Protein AF-A0A6M1ZJP7-F1 (afdb_monomer)

Structure (mmCIF, N/CA/C/O backbone):
data_AF-A0A6M1ZJP7-F1
#
_entry.id   AF-A0A6M1ZJP7-F1
#
loop_
_atom_site.group_PDB
_atom_site.id
_atom_site.type_symbol
_atom_site.label_atom_id
_atom_site.label_alt_id
_atom_site.label_comp_id
_atom_site.label_asym_id
_atom_site.label_entity_id
_atom_site.label_seq_id
_atom_site.pdbx_PDB_ins_code
_atom_site.Cartn_x
_atom_site.Cartn_y
_atom_site.Cartn_z
_atom_site.occupancy
_atom_site.B_iso_or_equiv
_atom_site.auth_seq_id
_atom_site.auth_comp_id
_atom_site.auth_asym_id
_atom_site.auth_atom_id
_atom_site.pdbx_PDB_model_num
ATOM 1 N N . ILE A 1 1 ? -13.340 -0.335 17.427 1.00 97.00 1 ILE A N 1
ATOM 2 C CA . ILE A 1 1 ? -14.569 0.468 17.614 1.00 97.00 1 ILE A CA 1
ATOM 3 C C . ILE A 1 1 ? -14.260 1.562 18.615 1.00 97.00 1 ILE A C 1
ATOM 5 O O . ILE A 1 1 ? -13.724 1.249 19.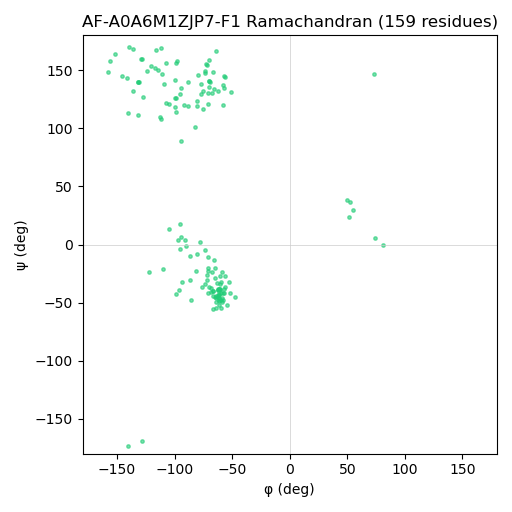675 1.00 97.00 1 ILE A O 1
ATOM 9 N N . ILE A 1 2 ? -14.544 2.812 18.262 1.00 97.00 2 ILE A N 1
ATOM 10 C CA . ILE A 1 2 ? -14.280 3.981 19.107 1.00 97.00 2 ILE A CA 1
ATOM 11 C C . ILE A 1 2 ? -15.593 4.669 19.467 1.00 97.00 2 ILE A C 1
ATOM 13 O O . ILE A 1 2 ? -16.559 4.602 18.704 1.00 97.00 2 ILE A O 1
ATOM 17 N N . LEU A 1 3 ? -15.616 5.328 20.618 1.00 96.31 3 LEU A N 1
ATOM 18 C CA . LEU A 1 3 ? -16.642 6.304 20.949 1.00 96.31 3 LEU A CA 1
ATOM 19 C C . LEU A 1 3 ? -16.272 7.620 20.265 1.00 96.31 3 LEU A C 1
ATOM 21 O O . LEU A 1 3 ? -15.169 8.116 20.459 1.00 96.31 3 LEU A O 1
ATOM 25 N N . ILE A 1 4 ? -17.170 8.159 19.445 1.00 95.19 4 ILE A N 1
ATOM 26 C CA . ILE A 1 4 ? -16.910 9.394 18.697 1.00 95.19 4 ILE A CA 1
ATOM 27 C C . ILE A 1 4 ? -16.870 10.586 19.659 1.00 95.19 4 ILE A C 1
ATOM 29 O O . ILE A 1 4 ? -17.698 10.683 20.566 1.00 95.19 4 ILE A O 1
ATOM 33 N N . ASP A 1 5 ? -15.941 11.507 19.417 1.00 95.12 5 ASP A N 1
ATOM 34 C CA . ASP A 1 5 ? -15.893 12.823 20.046 1.00 95.12 5 ASP A CA 1
ATOM 35 C C . ASP A 1 5 ? -15.761 13.935 18.986 1.00 95.12 5 ASP A C 1
ATOM 37 O O . ASP A 1 5 ? -15.972 13.718 17.793 1.00 95.12 5 ASP A O 1
ATOM 41 N N . GLU A 1 6 ? -15.474 15.158 19.427 1.00 95.75 6 GLU A N 1
ATOM 42 C CA . GLU A 1 6 ? -15.350 16.339 18.565 1.00 95.75 6 GLU A CA 1
ATOM 43 C C . GLU A 1 6 ? -14.094 16.348 17.674 1.00 95.75 6 GLU A C 1
ATOM 45 O O . GLU A 1 6 ? -13.981 17.188 16.777 1.00 95.75 6 GLU A O 1
ATOM 50 N N . LYS A 1 7 ? -13.141 15.438 17.904 1.00 92.88 7 LYS A N 1
ATOM 51 C CA . LYS A 1 7 ? -11.869 15.356 17.183 1.00 92.88 7 LYS A CA 1
ATOM 52 C C . LYS A 1 7 ? -11.860 14.149 16.237 1.00 92.88 7 LYS A C 1
ATOM 54 O O . LYS A 1 7 ? -12.563 13.160 16.410 1.00 92.88 7 LYS A O 1
ATOM 59 N N . MET A 1 8 ? -11.027 14.226 15.202 1.00 91.06 8 MET A N 1
ATOM 60 C CA . MET A 1 8 ? -10.913 13.165 14.196 1.00 91.06 8 MET A CA 1
ATOM 61 C C . MET A 1 8 ? -10.224 11.926 14.784 1.00 91.06 8 MET A C 1
ATOM 63 O O . MET A 1 8 ? -9.086 12.027 15.234 1.00 91.06 8 MET A O 1
ATOM 67 N N . ASP A 1 9 ? -10.915 10.781 14.764 1.00 92.25 9 ASP A N 1
ATOM 68 C CA . ASP A 1 9 ? -10.427 9.459 15.198 1.00 92.25 9 ASP A CA 1
ATOM 69 C C . ASP A 1 9 ? -9.796 9.413 16.611 1.00 92.25 9 ASP A C 1
ATOM 71 O O . ASP A 1 9 ? -9.002 8.527 16.922 1.00 92.25 9 ASP A O 1
ATOM 75 N N . HIS A 1 10 ? -10.151 10.355 17.490 1.00 94.25 10 HIS A N 1
ATOM 76 C CA . HIS A 1 10 ? -9.482 10.582 18.780 1.00 94.25 10 HIS A CA 1
ATOM 77 C C . HIS A 1 10 ? -10.124 9.838 19.956 1.00 94.25 10 HIS A C 1
ATOM 79 O O . HIS A 1 10 ? -9.432 9.467 20.907 1.00 94.25 10 HIS A O 1
ATOM 85 N N . GLY A 1 11 ? -11.443 9.650 19.918 1.00 95.50 11 GLY A N 1
ATOM 86 C CA . GLY A 1 11 ? -12.193 9.249 21.101 1.00 95.50 11 GLY A CA 1
ATOM 87 C C . GLY A 1 11 ? -11.839 7.859 21.657 1.00 95.50 11 GLY A C 1
ATOM 88 O O . GLY A 1 11 ? -11.145 7.068 21.006 1.00 95.50 11 GLY A O 1
ATOM 89 N N . PRO A 1 12 ? -12.291 7.547 22.888 1.00 96.88 12 PRO A N 1
ATOM 90 C CA . PRO A 1 12 ? -11.921 6.323 23.594 1.00 96.88 12 PRO A CA 1
ATOM 91 C C . PRO A 1 12 ? -12.231 5.039 22.813 1.00 96.88 12 PRO A C 1
ATOM 93 O O . PRO A 1 12 ? -13.264 4.920 22.151 1.00 96.88 12 PRO A O 1
ATOM 96 N N . ILE A 1 13 ? -11.372 4.033 22.948 1.00 97.12 13 ILE A N 1
ATOM 97 C CA . ILE A 1 13 ? -11.564 2.702 22.372 1.00 97.12 13 ILE A CA 1
ATOM 98 C C . ILE A 1 13 ? -12.586 1.933 23.215 1.00 97.12 13 ILE A C 1
ATOM 100 O O . ILE A 1 13 ? -12.457 1.829 24.434 1.00 97.12 13 ILE A O 1
ATOM 104 N N . LEU A 1 14 ? -13.592 1.368 22.547 1.00 97.81 14 LEU A N 1
ATOM 105 C CA . LEU A 1 14 ? -14.600 0.491 23.154 1.00 97.81 14 LEU A CA 1
ATOM 106 C C . LEU A 1 14 ? -14.245 -0.988 22.984 1.00 97.81 14 LEU A C 1
ATOM 108 O O . LEU A 1 14 ? -14.459 -1.791 23.884 1.00 97.81 14 LEU A O 1
ATOM 112 N N . ALA A 1 15 ? -13.711 -1.347 21.816 1.00 97.19 15 ALA A N 1
ATOM 113 C CA . ALA A 1 15 ? -13.297 -2.707 21.497 1.00 97.19 15 ALA A CA 1
ATOM 114 C C . ALA A 1 15 ? -12.266 -2.708 20.363 1.00 97.19 15 ALA A C 1
ATOM 116 O O . ALA A 1 15 ? -12.336 -1.879 19.447 1.00 97.19 15 ALA A O 1
ATOM 117 N N . GLN A 1 16 ? -11.351 -3.672 20.383 1.00 95.94 16 GLN A N 1
ATOM 118 C CA . GLN A 1 16 ? -10.314 -3.853 19.371 1.00 95.94 16 GLN A CA 1
ATOM 119 C C . GLN A 1 16 ? -10.112 -5.346 19.099 1.00 95.94 16 GLN A C 1
ATOM 121 O O . GLN A 1 16 ? -10.199 -6.166 20.010 1.00 95.94 16 GLN A O 1
ATOM 126 N N . LYS A 1 17 ? -9.847 -5.691 17.839 1.00 95.00 17 LYS A N 1
ATOM 127 C CA . LYS A 1 17 ? -9.373 -7.013 17.424 1.00 95.00 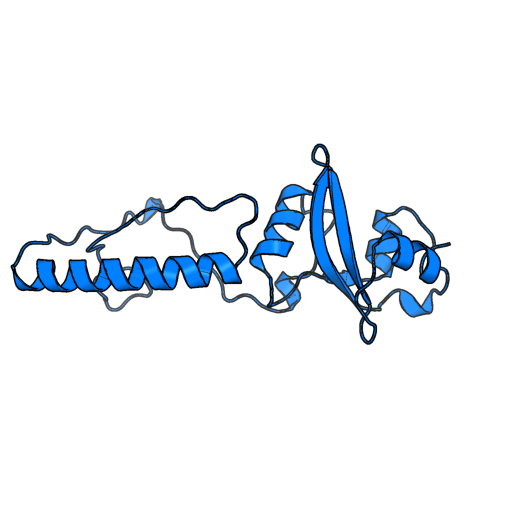17 LYS A CA 1
ATOM 128 C C . LYS A 1 17 ? -8.186 -6.812 16.491 1.00 95.00 17 LYS A C 1
ATOM 130 O O . LYS A 1 17 ? -8.202 -5.904 15.660 1.00 95.00 17 LYS A O 1
ATOM 135 N N . GLU A 1 18 ? -7.181 -7.659 16.639 1.00 95.50 18 GLU A N 1
ATOM 136 C CA . GLU A 1 18 ? -6.013 -7.685 15.766 1.00 95.50 18 GLU A CA 1
ATOM 137 C C . GLU A 1 18 ? -6.167 -8.797 14.737 1.00 95.50 18 GLU A C 1
ATOM 139 O O . GLU A 1 18 ? -6.663 -9.883 15.045 1.00 95.50 18 GLU A O 1
ATOM 144 N N . ILE A 1 19 ? -5.733 -8.525 13.508 1.00 93.81 19 ILE A N 1
ATOM 145 C CA . ILE A 1 19 ? -5.665 -9.532 12.455 1.00 93.81 19 ILE A CA 1
ATOM 146 C C . ILE A 1 19 ? -4.285 -9.490 11.795 1.00 93.81 19 ILE A C 1
ATOM 148 O O . ILE A 1 19 ? -3.762 -8.402 11.544 1.00 93.81 19 ILE A O 1
ATOM 152 N N . PRO A 1 20 ? -3.688 -10.650 11.474 1.00 94.75 20 PRO A N 1
ATOM 153 C CA . PRO A 1 20 ? -2.454 -10.678 10.712 1.00 94.75 20 PRO A CA 1
ATOM 154 C C . PRO A 1 20 ? -2.710 -10.217 9.271 1.00 94.75 20 PRO A C 1
ATOM 156 O O . PRO A 1 20 ? -3.708 -10.588 8.632 1.00 94.75 20 PRO A O 1
ATOM 159 N N . ILE A 1 21 ? -1.770 -9.430 8.755 1.00 95.75 21 ILE A N 1
ATOM 160 C CA . ILE A 1 21 ? -1.688 -9.044 7.346 1.00 95.75 21 ILE A CA 1
ATOM 161 C C . ILE A 1 21 ? -0.790 -10.075 6.660 1.00 95.75 21 ILE A C 1
ATOM 163 O O . ILE A 1 21 ? 0.361 -10.238 7.066 1.00 95.75 21 ILE A O 1
ATOM 167 N N . SER A 1 22 ? -1.308 -10.796 5.659 1.00 94.00 22 SER A N 1
ATOM 168 C CA . SER A 1 22 ? -0.472 -11.750 4.917 1.00 94.00 22 SER A CA 1
ATOM 169 C C . SER A 1 22 ? 0.512 -11.008 3.997 1.00 94.00 22 SER A C 1
ATOM 171 O O . SER A 1 22 ? 0.239 -9.871 3.597 1.00 94.00 22 SER A O 1
ATOM 173 N N . PRO A 1 23 ? 1.653 -11.625 3.643 1.00 92.19 23 PRO A N 1
ATOM 174 C CA . PRO A 1 23 ? 2.620 -11.024 2.723 1.00 92.19 23 PRO A CA 1
ATOM 175 C C . PRO A 1 23 ? 2.026 -10.644 1.357 1.00 92.19 23 PRO A C 1
ATOM 177 O O . PRO A 1 23 ? 2.485 -9.693 0.736 1.00 92.19 23 PRO A O 1
ATOM 180 N N . GLU A 1 24 ? 0.975 -11.332 0.919 1.00 92.12 24 GLU A N 1
ATOM 181 C CA . GLU A 1 24 ? 0.289 -11.153 -0.364 1.00 92.12 24 GLU A CA 1
ATOM 182 C C . GLU A 1 24 ? -0.942 -10.239 -0.259 1.00 92.12 24 GLU A C 1
ATOM 184 O O . GLU A 1 24 ? -1.602 -9.951 -1.260 1.00 92.12 24 GLU A O 1
ATOM 189 N N . GLU A 1 25 ? -1.277 -9.788 0.951 1.00 95.31 25 GLU A N 1
ATOM 190 C CA . GLU A 1 25 ? -2.458 -8.978 1.210 1.00 95.31 25 GLU A CA 1
ATOM 191 C C . GLU A 1 25 ? -2.367 -7.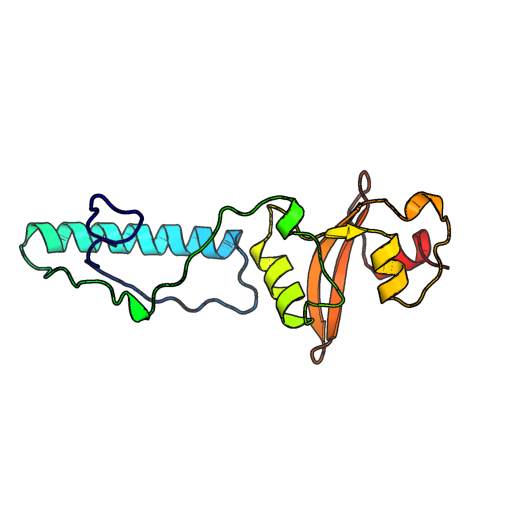645 0.442 1.00 95.31 25 GLU A C 1
ATOM 193 O O . GLU A 1 25 ? -1.348 -6.943 0.462 1.00 95.31 25 GLU A O 1
ATOM 198 N N . THR A 1 26 ? -3.457 -7.299 -0.241 1.00 96.69 26 THR A N 1
ATOM 199 C CA . THR A 1 26 ? -3.630 -6.050 -0.993 1.00 96.69 26 THR A CA 1
ATOM 200 C C . THR A 1 26 ? -4.679 -5.177 -0.316 1.00 96.69 26 THR A C 1
ATOM 202 O O . THR A 1 26 ? -5.437 -5.644 0.534 1.00 96.69 26 THR A O 1
ATOM 205 N N . THR A 1 27 ? -4.809 -3.919 -0.735 1.00 96.31 27 THR A N 1
ATOM 206 C CA . THR A 1 27 ? -5.884 -3.053 -0.223 1.00 96.31 27 THR A CA 1
ATOM 207 C C . THR A 1 27 ? -7.272 -3.642 -0.456 1.00 96.31 27 THR A C 1
ATOM 209 O O . THR A 1 27 ? -8.122 -3.542 0.423 1.00 96.31 27 THR A O 1
ATOM 212 N N . LEU A 1 28 ? -7.514 -4.296 -1.597 1.00 95.56 28 LEU A N 1
ATOM 213 C CA . LEU A 1 28 ? -8.811 -4.914 -1.897 1.00 95.56 28 LEU A CA 1
ATOM 214 C C . LEU A 1 28 ? -9.136 -6.057 -0.931 1.00 95.56 28 LEU A C 1
ATOM 216 O O . LEU A 1 28 ? -10.227 -6.092 -0.360 1.00 95.56 28 LEU A O 1
ATOM 220 N N . THR A 1 29 ? -8.189 -6.973 -0.740 1.00 96.31 29 THR A N 1
ATOM 221 C CA . THR A 1 29 ? -8.390 -8.152 0.107 1.00 96.31 29 THR A CA 1
ATOM 222 C C . THR A 1 29 ? -8.454 -7.758 1.585 1.00 96.31 29 THR A C 1
ATOM 224 O O . THR A 1 29 ? -9.382 -8.177 2.280 1.00 96.31 29 THR A O 1
ATOM 227 N N . LEU A 1 30 ? -7.587 -6.841 2.035 1.00 97.06 30 LEU A N 1
ATOM 228 C CA . LEU A 1 30 ? -7.581 -6.359 3.416 1.00 97.06 30 LEU A CA 1
ATOM 229 C C . LEU A 1 30 ? -8.848 -5.570 3.746 1.00 97.06 30 LEU A C 1
ATOM 231 O O . LEU A 1 30 ? -9.403 -5.731 4.828 1.00 97.06 30 LEU A O 1
ATOM 235 N N . THR A 1 31 ? -9.331 -4.744 2.814 1.00 96.69 31 THR A N 1
ATOM 236 C CA . THR A 1 31 ? -10.562 -3.964 3.001 1.00 96.69 31 THR A CA 1
ATOM 237 C C . THR A 1 31 ? -11.770 -4.883 3.145 1.00 96.69 31 THR A C 1
ATOM 239 O O . THR A 1 31 ? -12.560 -4.703 4.067 1.00 96.69 31 THR A O 1
ATOM 242 N N . ALA A 1 32 ? -11.905 -5.895 2.281 1.00 96.25 32 ALA A N 1
ATOM 243 C CA . ALA A 1 32 ? -12.992 -6.871 2.380 1.00 96.25 32 ALA A CA 1
ATOM 244 C C . ALA A 1 32 ? -12.940 -7.643 3.709 1.00 96.25 32 ALA A C 1
ATOM 246 O O . ALA A 1 32 ? -13.957 -7.799 4.385 1.00 96.25 32 ALA A O 1
ATOM 247 N N . LYS A 1 33 ? -11.738 -8.064 4.116 1.00 96.38 33 LYS A N 1
ATOM 248 C CA . LYS A 1 33 ? -11.487 -8.745 5.390 1.00 96.38 33 LYS A CA 1
ATOM 249 C C . LYS A 1 33 ? -11.886 -7.861 6.575 1.00 96.38 33 LYS A C 1
ATOM 251 O O . LYS A 1 33 ? -12.716 -8.263 7.385 1.00 96.38 33 LYS A O 1
ATOM 256 N N . LEU A 1 34 ? -11.362 -6.638 6.654 1.00 97.44 34 LEU A N 1
ATOM 257 C CA . LEU A 1 34 ? -11.655 -5.695 7.738 1.00 97.44 34 LEU A CA 1
ATOM 258 C C . LEU A 1 34 ? -13.125 -5.275 7.783 1.00 97.44 34 LEU A C 1
ATOM 260 O O . LEU A 1 34 ? -13.645 -5.071 8.875 1.00 97.44 34 LEU A O 1
ATOM 264 N N . ALA A 1 35 ? -13.807 -5.178 6.640 1.00 97.44 35 ALA A N 1
ATOM 265 C CA . ALA A 1 35 ? -15.236 -4.882 6.608 1.00 97.44 35 ALA A CA 1
ATOM 266 C C . ALA A 1 35 ? -16.053 -5.973 7.319 1.00 97.44 35 ALA A C 1
ATOM 268 O O . ALA A 1 35 ? -16.938 -5.655 8.112 1.00 97.44 35 ALA A O 1
ATOM 269 N N . TYR A 1 36 ? -15.714 -7.245 7.089 1.00 96.31 36 TYR A N 1
ATOM 270 C CA . TYR A 1 36 ? -16.358 -8.373 7.761 1.00 96.31 36 TYR A CA 1
ATOM 271 C C . TYR A 1 36 ? -16.055 -8.378 9.268 1.00 96.31 36 TYR A C 1
ATOM 273 O O . TYR A 1 36 ? -16.967 -8.287 10.088 1.00 96.31 36 TYR A O 1
ATOM 281 N N . PHE A 1 37 ? -14.770 -8.376 9.643 1.00 96.56 37 PHE A N 1
ATOM 282 C CA . PHE A 1 37 ? -14.358 -8.395 11.054 1.00 96.56 37 PHE A CA 1
ATOM 283 C C . PHE A 1 37 ? -14.858 -7.174 11.837 1.00 96.56 37 PHE A C 1
ATOM 285 O O . PHE A 1 37 ? -15.232 -7.291 13.003 1.00 96.56 37 PHE A O 1
ATOM 292 N N . GLY A 1 38 ? -14.853 -5.999 11.208 1.00 97.38 38 GLY A N 1
ATOM 293 C CA . GLY A 1 38 ? -15.336 -4.757 11.800 1.00 97.38 38 GLY A CA 1
ATOM 294 C C . GLY A 1 38 ? -16.848 -4.757 12.003 1.00 97.38 38 GLY A C 1
ATOM 295 O O . GLY A 1 38 ? -17.307 -4.268 13.033 1.00 97.38 38 GLY A O 1
ATOM 296 N N . GLY A 1 39 ? -17.607 -5.336 11.067 1.00 97.69 39 GLY A N 1
ATOM 297 C CA . GLY A 1 39 ? -19.052 -5.522 11.198 1.00 97.69 39 GLY A CA 1
ATOM 298 C C . GLY A 1 39 ? -19.407 -6.412 12.386 1.00 97.69 39 GLY A C 1
ATOM 299 O O . GLY A 1 39 ? -20.169 -5.990 13.258 1.00 97.69 39 GLY A O 1
ATOM 300 N N . ASP A 1 40 ?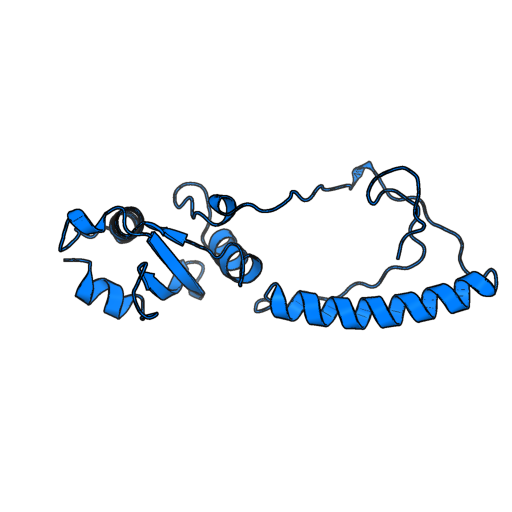 -18.788 -7.589 12.473 1.00 97.38 40 ASP A N 1
ATOM 301 C CA . ASP A 1 40 ? -19.000 -8.524 13.585 1.00 97.38 40 ASP A CA 1
ATOM 302 C C . ASP A 1 40 ? -18.619 -7.886 14.930 1.00 97.38 40 ASP A C 1
ATOM 304 O O . ASP A 1 40 ? -19.403 -7.892 15.884 1.00 97.38 40 ASP A O 1
ATOM 308 N N . LEU A 1 41 ? -17.443 -7.247 14.996 1.00 98.00 41 LEU A N 1
ATOM 309 C CA . LEU A 1 41 ? -16.978 -6.567 16.205 1.00 98.00 41 LEU A CA 1
ATOM 310 C C . LEU A 1 41 ? -17.920 -5.434 16.626 1.00 98.00 41 LEU A C 1
ATOM 312 O O . LEU A 1 41 ? -18.147 -5.240 17.821 1.00 98.00 41 LEU A O 1
ATOM 316 N N . LEU A 1 42 ? -18.472 -4.676 15.676 1.00 98.00 42 LEU A N 1
ATOM 317 C CA . LEU A 1 42 ? -19.413 -3.599 15.975 1.00 98.00 42 LEU A CA 1
ATOM 318 C C . LEU A 1 42 ? -20.700 -4.142 16.607 1.00 98.00 42 LEU A C 1
ATOM 320 O O . LEU A 1 42 ? -21.156 -3.588 17.607 1.00 98.00 42 LEU A O 1
ATOM 324 N N . VAL A 1 43 ? -21.256 -5.235 16.075 1.00 97.81 43 VAL A N 1
ATOM 325 C CA . VAL A 1 43 ? -22.465 -5.872 16.626 1.00 97.81 43 VAL A CA 1
ATOM 326 C C . VAL A 1 43 ? -22.225 -6.351 18.061 1.00 97.81 43 VAL A C 1
ATOM 328 O O . VAL A 1 43 ? -23.011 -6.021 18.953 1.00 97.81 43 VAL A O 1
ATOM 331 N N . GLU A 1 44 ? -21.118 -7.058 18.308 1.00 96.75 44 GLU A N 1
ATOM 332 C CA . GLU A 1 44 ? -20.710 -7.503 19.653 1.00 96.75 44 GLU A CA 1
ATOM 333 C C . GLU A 1 44 ? -20.535 -6.318 20.623 1.00 96.75 44 GLU A C 1
ATOM 335 O O . GLU A 1 44 ? -20.972 -6.364 21.780 1.00 96.75 44 GLU A O 1
ATOM 340 N N . THR A 1 45 ? -19.926 -5.230 20.137 1.00 97.75 45 THR A N 1
ATOM 341 C CA . THR A 1 45 ? -19.674 -4.016 20.927 1.00 97.75 45 THR A CA 1
ATOM 342 C C . THR A 1 45 ? -20.985 -3.347 21.334 1.00 97.75 45 THR A C 1
ATOM 344 O O . THR A 1 45 ? -21.150 -3.012 22.504 1.00 97.75 45 THR A O 1
ATOM 347 N N . ILE A 1 46 ? -21.950 -3.198 20.417 1.00 97.38 46 ILE A N 1
ATOM 348 C CA . ILE A 1 46 ? -23.259 -2.584 20.712 1.00 97.38 46 ILE A CA 1
ATOM 349 C C . ILE A 1 46 ? -24.021 -3.402 21.761 1.00 97.38 46 ILE A C 1
ATOM 351 O O . ILE A 1 46 ? -24.562 -2.839 22.712 1.00 97.38 46 ILE A O 1
ATOM 355 N N . GLN A 1 47 ? -24.045 -4.730 21.623 1.00 96.75 47 GLN A N 1
ATOM 356 C CA . GLN A 1 47 ? -24.726 -5.607 22.582 1.00 96.75 47 GLN A CA 1
ATOM 357 C C . GLN A 1 47 ? -24.136 -5.509 23.992 1.00 96.75 47 GLN A C 1
ATOM 359 O O . GLN A 1 47 ? -24.883 -5.560 24.970 1.00 96.75 47 GLN A O 1
ATOM 364 N N . SER A 1 48 ? -22.813 -5.381 24.097 1.00 95.88 48 SER A N 1
ATOM 365 C CA . SER A 1 48 ? -22.116 -5.253 25.381 1.00 95.88 48 SER A CA 1
ATOM 366 C C . SER A 1 48 ? -22.263 -3.848 25.970 1.00 95.88 48 SER A C 1
ATOM 368 O O . SER A 1 48 ? -22.455 -3.709 27.176 1.00 95.88 48 SER A O 1
ATOM 370 N N . TRP A 1 49 ? -22.256 -2.814 25.123 1.00 95.88 49 TRP A N 1
ATOM 371 C CA . TRP A 1 49 ? -22.487 -1.421 25.513 1.00 95.88 49 TRP A CA 1
ATOM 372 C C . TRP A 1 49 ? -23.855 -1.226 26.173 1.00 95.88 49 TRP A C 1
ATOM 374 O O . TRP A 1 49 ? -23.943 -0.636 27.242 1.00 95.88 49 TRP A O 1
ATOM 384 N N . LEU A 1 50 ? -24.918 -1.788 25.587 1.00 95.94 50 LEU A N 1
ATOM 385 C CA . LEU A 1 50 ? -26.288 -1.681 26.113 1.00 95.94 50 LEU A CA 1
ATOM 386 C C . LEU A 1 50 ? -26.507 -2.384 27.462 1.00 95.94 50 LEU A C 1
ATOM 388 O O . LEU A 1 50 ? -27.545 -2.188 28.087 1.00 95.94 50 LEU A O 1
ATOM 392 N N . LYS A 1 51 ? -25.569 -3.235 27.884 1.00 96.19 51 LYS A N 1
ATOM 393 C CA . LYS A 1 51 ? -25.612 -3.969 29.157 1.00 96.19 51 LYS A CA 1
ATOM 394 C C . LYS A 1 51 ? -24.660 -3.380 30.203 1.00 96.19 51 LYS A C 1
ATOM 396 O O . LYS A 1 51 ? -24.352 -4.068 31.171 1.00 96.19 51 LYS A O 1
ATOM 401 N N . ASP A 1 52 ? -24.141 -2.174 29.966 1.00 89.50 52 ASP A N 1
ATOM 402 C CA . ASP A 1 52 ? -23.105 -1.528 30.782 1.00 89.50 52 ASP A CA 1
ATOM 403 C C . ASP A 1 52 ? -21.836 -2.393 30.944 1.00 89.50 52 ASP A C 1
ATOM 405 O O . ASP A 1 52 ? -21.126 -2.332 31.945 1.00 89.50 52 ASP A O 1
ATOM 409 N N . GLY A 1 53 ? -21.539 -3.229 29.940 1.00 88.12 53 GLY A N 1
ATOM 410 C CA . GLY A 1 53 ? -20.444 -4.201 29.969 1.00 88.12 53 GLY A CA 1
ATOM 411 C C . GLY A 1 53 ? -19.107 -3.693 29.423 1.00 88.12 53 GLY A C 1
ATOM 412 O O . GLY A 1 53 ? -18.174 -4.484 29.305 1.00 88.12 53 GLY A O 1
ATOM 413 N N . ILE A 1 54 ? -19.000 -2.415 29.040 1.00 94.75 54 ILE A N 1
ATOM 414 C CA . ILE A 1 54 ? -17.789 -1.833 28.442 1.00 94.75 54 ILE A CA 1
ATOM 415 C C . ILE A 1 54 ? -17.382 -0.575 29.204 1.00 94.75 54 ILE A C 1
ATOM 417 O O . ILE A 1 54 ? -18.150 0.379 29.295 1.00 94.75 54 ILE A O 1
ATOM 421 N N . THR A 1 55 ? -16.123 -0.535 29.638 1.00 95.62 55 THR A N 1
ATOM 422 C CA . THR A 1 55 ? -15.476 0.686 30.131 1.00 95.62 55 THR A CA 1
ATOM 423 C C . THR A 1 55 ? -14.612 1.285 29.017 1.00 95.62 55 THR A C 1
ATOM 425 O O . THR A 1 55 ? -13.615 0.654 28.647 1.00 95.62 55 THR A O 1
ATOM 428 N N . PRO A 1 56 ? -14.938 2.481 28.485 1.00 96.88 56 PRO A N 1
ATOM 429 C CA . PRO A 1 56 ? -14.140 3.133 27.448 1.00 96.88 56 PRO A CA 1
ATOM 430 C C . PRO A 1 56 ? -12.687 3.359 27.876 1.00 96.88 56 PRO A C 1
ATOM 432 O O . PRO A 1 56 ? -12.432 3.832 28.984 1.00 96.88 56 PRO A O 1
ATOM 435 N N . GLN A 1 57 ? -11.739 3.053 26.990 1.00 96.62 57 GLN A N 1
ATOM 436 C CA . GLN A 1 57 ? -10.305 3.211 27.245 1.00 96.62 57 GLN A CA 1
ATOM 437 C C . GLN A 1 57 ? -9.738 4.394 26.447 1.00 96.62 57 GLN A C 1
ATOM 439 O O . GLN A 1 57 ? -9.853 4.393 25.220 1.00 96.62 57 GLN A O 1
ATOM 444 N N . PRO A 1 58 ? -9.127 5.407 27.086 1.00 95.38 58 PRO A N 1
ATOM 445 C CA . PRO A 1 58 ? -8.450 6.488 26.371 1.00 95.38 58 PRO A CA 1
ATOM 446 C C . PRO A 1 58 ? -7.359 5.961 25.429 1.00 95.38 58 PRO A C 1
ATOM 448 O O . PRO A 1 58 ? -6.680 4.984 25.744 1.00 95.38 58 PRO A O 1
ATOM 451 N N . GLN A 1 59 ? -7.179 6.614 24.279 1.00 95.06 59 GLN A N 1
ATOM 452 C CA . GLN A 1 59 ? -6.079 6.294 23.369 1.00 95.06 59 GLN A CA 1
ATOM 453 C C . GLN A 1 59 ? -4.740 6.804 23.923 1.00 95.06 59 GLN A C 1
ATOM 455 O O . GLN A 1 59 ? -4.674 7.849 24.568 1.00 95.06 59 GLN A O 1
ATOM 460 N N . ASP A 1 60 ? -3.658 6.081 23.632 1.00 94.19 60 ASP A N 1
ATOM 461 C CA . ASP A 1 60 ? -2.293 6.524 23.926 1.00 94.19 60 ASP A CA 1
ATOM 462 C C . ASP A 1 60 ? -1.805 7.480 22.825 1.00 94.19 60 ASP A C 1
ATOM 464 O O . ASP A 1 60 ? -1.423 7.067 21.723 1.00 94.19 60 ASP A O 1
ATOM 468 N N . HIS A 1 61 ? -1.835 8.780 23.120 1.00 87.88 61 HIS A N 1
ATOM 469 C CA . HIS A 1 61 ? -1.487 9.817 22.151 1.00 87.88 61 HIS A CA 1
ATOM 470 C C . HIS A 1 61 ? 0.008 9.871 21.811 1.00 87.88 61 HIS A C 1
ATOM 472 O O . HIS A 1 61 ? 0.358 10.362 20.737 1.00 87.88 61 HIS A O 1
ATOM 478 N N . GLU A 1 62 ? 0.893 9.322 22.650 1.00 92.50 62 GLU A N 1
ATOM 479 C CA . GLU A 1 62 ? 2.330 9.260 22.344 1.00 92.50 62 GLU A CA 1
ATOM 480 C C . GLU A 1 62 ? 2.631 8.249 21.227 1.00 92.50 62 GLU A C 1
ATOM 482 O O . GLU A 1 62 ? 3.629 8.376 20.518 1.00 92.50 62 GLU A O 1
ATOM 487 N N . LYS A 1 63 ? 1.738 7.273 21.020 1.00 90.69 63 LYS A N 1
ATOM 488 C CA . LYS A 1 63 ? 1.837 6.250 19.965 1.00 90.69 63 LYS A CA 1
ATOM 489 C C . LYS A 1 63 ? 1.037 6.580 18.705 1.00 90.69 63 LYS A C 1
ATOM 491 O O . LYS A 1 63 ? 0.962 5.754 17.793 1.00 90.69 63 LYS A O 1
ATOM 496 N N . THR A 1 64 ? 0.412 7.754 18.634 1.00 87.25 64 THR A N 1
ATOM 497 C CA . THR A 1 64 ? -0.432 8.110 17.488 1.00 87.25 64 THR A CA 1
ATOM 498 C C . THR A 1 64 ? 0.405 8.279 16.221 1.00 87.25 64 THR A C 1
ATOM 500 O O . THR A 1 64 ? 1.386 9.019 16.182 1.00 87.25 64 THR A O 1
ATOM 503 N N . THR A 1 65 ? -0.031 7.623 15.149 1.00 91.69 65 THR A N 1
ATOM 504 C CA . THR A 1 65 ? 0.469 7.857 13.792 1.00 91.69 65 THR A CA 1
ATOM 505 C C . THR A 1 65 ? -0.653 8.437 12.944 1.00 91.69 65 THR A C 1
ATOM 507 O O . THR A 1 65 ? -1.828 8.166 13.182 1.00 91.69 65 THR A O 1
ATOM 510 N N . TYR A 1 66 ? -0.297 9.256 11.955 1.00 87.00 66 TYR A N 1
ATOM 511 C CA . TYR A 1 66 ? -1.269 9.881 11.066 1.00 87.00 66 TYR A CA 1
ATOM 512 C C . TYR A 1 66 ? -1.182 9.285 9.673 1.00 87.00 66 TYR A C 1
ATOM 514 O O . TYR A 1 66 ? -0.099 9.111 9.109 1.00 87.00 66 TYR A O 1
ATOM 522 N N . THR A 1 67 ? -2.348 9.045 9.089 1.00 90.00 67 THR A N 1
ATOM 523 C CA . THR A 1 67 ? -2.472 8.766 7.663 1.00 90.00 67 THR A CA 1
ATOM 524 C C . THR A 1 67 ? -2.865 10.047 6.928 1.00 90.00 67 THR A C 1
ATOM 526 O O . THR A 1 67 ? -3.368 11.005 7.515 1.00 90.00 67 THR A O 1
ATOM 529 N N . LYS A 1 68 ? -2.584 10.100 5.625 1.00 91.38 68 LYS A N 1
ATOM 530 C CA . LYS A 1 68 ? -2.940 11.228 4.759 1.00 91.38 68 LYS A CA 1
ATOM 531 C C . LYS A 1 68 ? -3.836 10.739 3.634 1.00 91.38 68 LYS A C 1
ATOM 533 O O . LYS A 1 68 ? -3.708 9.598 3.190 1.00 91.38 68 LYS A O 1
ATOM 538 N N . LEU A 1 69 ? -4.667 11.633 3.104 1.00 94.12 69 LEU A N 1
ATOM 539 C CA . LEU A 1 69 ? -5.349 11.374 1.842 1.00 94.12 69 LEU A CA 1
ATOM 540 C C . LEU A 1 69 ? -4.309 11.104 0.753 1.00 94.12 69 LEU A C 1
ATOM 542 O O . LEU A 1 69 ? -3.465 11.958 0.455 1.00 94.12 69 LEU A O 1
ATOM 546 N N . ILE A 1 70 ? -4.388 9.910 0.173 1.00 96.25 70 ILE A N 1
ATOM 547 C CA . ILE A 1 70 ? -3.529 9.498 -0.930 1.00 96.25 70 ILE A CA 1
ATOM 548 C C . ILE A 1 70 ? -3.861 10.361 -2.159 1.00 96.25 70 ILE A C 1
ATOM 550 O O . ILE A 1 70 ? -4.978 10.843 -2.342 1.00 96.25 70 ILE A O 1
ATOM 554 N N . LYS A 1 71 ? -2.870 10.625 -3.001 1.00 97.06 71 LYS A N 1
ATOM 555 C CA . LYS A 1 71 ? -2.993 11.378 -4.251 1.00 97.06 71 LYS A CA 1
ATOM 556 C C . LYS A 1 71 ? -2.379 10.560 -5.378 1.00 97.06 71 LYS A C 1
ATOM 558 O O . LYS A 1 71 ? -1.494 9.740 -5.167 1.00 97.06 71 LYS A O 1
ATOM 563 N N . LYS A 1 72 ? -2.753 10.862 -6.624 1.00 94.56 72 LYS A N 1
ATOM 564 C CA . LYS A 1 72 ? -2.183 10.206 -7.821 1.00 94.56 72 LYS A CA 1
ATOM 565 C C . LYS A 1 72 ? -0.644 10.241 -7.864 1.00 94.56 72 LYS A C 1
ATOM 567 O O . LYS A 1 72 ? -0.026 9.322 -8.397 1.00 94.56 72 LYS A O 1
ATOM 572 N N . LYS A 1 73 ? -0.044 11.309 -7.324 1.00 96.44 73 LYS A N 1
ATOM 573 C CA . LYS A 1 73 ? 1.411 11.482 -7.244 1.00 96.44 73 LYS A CA 1
ATOM 574 C C . LYS A 1 73 ? 2.087 10.563 -6.228 1.00 96.44 73 LYS A C 1
ATOM 576 O O . LYS A 1 73 ? 3.252 10.268 -6.417 1.00 96.44 73 LYS A O 1
ATOM 581 N N . ASP A 1 74 ? 1.376 10.118 -5.189 1.00 96.50 74 ASP A N 1
ATOM 582 C CA . ASP A 1 74 ? 1.964 9.228 -4.183 1.00 96.50 74 ASP A CA 1
ATOM 583 C C . ASP A 1 74 ? 2.284 7.855 -4.792 1.00 96.50 74 ASP A C 1
ATOM 585 O O . ASP A 1 74 ? 3.188 7.188 -4.322 1.00 96.50 74 ASP A O 1
ATOM 589 N N . GLY A 1 75 ? 1.609 7.460 -5.880 1.00 97.44 75 GLY A N 1
ATOM 590 C CA . GLY A 1 75 ? 1.930 6.232 -6.610 1.00 97.44 75 GLY A CA 1
ATOM 591 C C . GLY A 1 75 ? 3.146 6.310 -7.537 1.00 97.44 75 GLY A C 1
ATOM 592 O O . GLY A 1 75 ? 3.395 5.341 -8.248 1.00 97.44 75 GLY A O 1
ATOM 593 N N . HIS A 1 76 ? 3.859 7.439 -7.609 1.00 98.12 76 HIS A N 1
ATOM 594 C CA . HIS A 1 76 ? 5.111 7.513 -8.371 1.00 98.12 76 HIS A CA 1
ATOM 595 C C . HIS A 1 76 ? 6.236 6.813 -7.600 1.00 98.12 76 HIS A C 1
ATOM 597 O O . HIS A 1 76 ? 6.395 7.050 -6.404 1.00 98.12 76 HIS A O 1
ATOM 603 N N . VAL A 1 77 ? 6.995 5.949 -8.274 1.00 97.81 77 VAL A N 1
ATOM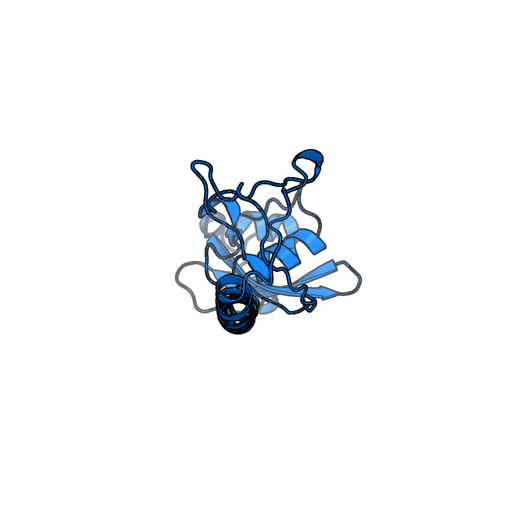 604 C CA . VAL A 1 77 ? 8.164 5.286 -7.684 1.00 97.81 77 VAL A CA 1
ATOM 605 C C . VAL A 1 77 ? 9.359 6.230 -7.720 1.00 97.81 77 VAL A C 1
ATOM 607 O O . VAL A 1 77 ? 9.813 6.616 -8.796 1.00 97.81 77 VAL A O 1
ATOM 610 N N . ASP A 1 78 ? 9.887 6.551 -6.542 1.00 96.06 78 ASP A N 1
ATOM 611 C CA . ASP A 1 78 ? 11.174 7.228 -6.383 1.00 96.06 78 ASP A CA 1
ATOM 612 C C . ASP A 1 78 ? 12.259 6.167 -6.164 1.00 96.06 78 ASP A C 1
ATOM 614 O O . ASP A 1 78 ? 12.517 5.738 -5.037 1.00 96.06 78 ASP A O 1
ATOM 618 N N . TRP A 1 79 ? 12.836 5.690 -7.267 1.00 95.69 79 TRP A N 1
ATOM 619 C CA . TRP A 1 79 ? 13.779 4.571 -7.277 1.00 95.69 79 TRP A CA 1
ATOM 620 C C . TRP A 1 79 ? 15.052 4.820 -6.457 1.00 95.69 79 TRP A C 1
ATOM 622 O O . TRP A 1 79 ? 15.622 3.874 -5.924 1.00 95.69 79 TRP A O 1
ATOM 632 N N . ASP A 1 80 ? 15.463 6.080 -6.300 1.00 93.62 80 ASP A N 1
ATOM 633 C CA . ASP A 1 80 ? 16.686 6.436 -5.571 1.00 93.62 80 ASP A CA 1
ATOM 634 C C . ASP A 1 80 ? 16.474 6.463 -4.051 1.00 93.62 80 ASP A C 1
ATOM 636 O O . ASP A 1 80 ? 17.424 6.362 -3.271 1.00 93.62 80 ASP A O 1
ATOM 640 N N . ARG A 1 81 ? 15.226 6.644 -3.605 1.00 94.25 81 ARG A N 1
ATOM 641 C CA . ARG A 1 81 ? 14.885 6.805 -2.181 1.00 94.25 81 ARG A CA 1
ATOM 642 C C . ARG A 1 81 ? 14.138 5.620 -1.595 1.00 94.25 81 ARG A C 1
ATOM 644 O O . ARG A 1 81 ? 14.099 5.471 -0.373 1.00 94.25 81 ARG A O 1
ATOM 651 N N . MET A 1 82 ? 13.502 4.808 -2.432 1.00 95.62 82 MET A N 1
ATOM 652 C CA . MET A 1 82 ? 12.695 3.675 -1.996 1.00 95.62 82 MET A CA 1
ATOM 653 C C . MET A 1 82 ? 13.477 2.368 -2.127 1.00 95.62 82 MET A C 1
ATOM 655 O O . MET A 1 82 ? 13.942 2.014 -3.201 1.00 95.62 82 MET A O 1
ATOM 659 N N . GLY A 1 83 ? 13.564 1.604 -1.038 1.00 96.69 83 GLY A N 1
ATOM 660 C CA . GLY A 1 83 ? 14.060 0.228 -1.100 1.00 96.69 83 GLY A CA 1
ATOM 661 C C . GLY A 1 83 ? 13.059 -0.718 -1.774 1.00 96.69 83 GLY A C 1
ATOM 662 O O . GLY A 1 83 ? 11.848 -0.492 -1.712 1.00 96.69 83 GLY A O 1
ATOM 663 N N . ASN A 1 84 ? 13.562 -1.816 -2.344 1.00 96.88 84 ASN A N 1
ATOM 664 C CA . ASN A 1 84 ? 12.777 -2.838 -3.053 1.00 96.88 84 ASN A CA 1
ATOM 665 C C . ASN A 1 84 ? 11.531 -3.301 -2.281 1.00 96.88 84 ASN A C 1
ATOM 667 O O . ASN A 1 84 ? 10.439 -3.350 -2.842 1.00 96.88 84 ASN A O 1
ATOM 671 N N . GLU A 1 85 ? 11.667 -3.570 -0.979 1.00 96.50 85 GLU A N 1
ATOM 672 C CA . GLU A 1 85 ? 10.540 -3.984 -0.131 1.00 96.50 85 GLU A CA 1
ATOM 673 C C . GLU A 1 85 ? 9.442 -2.920 -0.025 1.00 96.50 85 GLU A C 1
ATOM 675 O O . GLU A 1 85 ? 8.255 -3.240 -0.007 1.00 96.50 85 GLU A O 1
ATOM 680 N N . ASN A 1 86 ? 9.821 -1.641 0.043 1.00 97.19 86 ASN A N 1
ATOM 681 C CA . ASN A 1 86 ? 8.854 -0.551 0.130 1.00 97.19 86 ASN A CA 1
ATOM 682 C C . ASN A 1 86 ? 8.104 -0.382 -1.190 1.00 97.19 86 ASN A C 1
ATOM 684 O O . ASN A 1 86 ? 6.904 -0.119 -1.172 1.00 97.19 86 ASN A O 1
ATOM 688 N N . ILE A 1 87 ? 8.785 -0.573 -2.322 1.00 97.88 87 ILE A N 1
ATOM 689 C CA . ILE A 1 87 ? 8.156 -0.527 -3.644 1.00 97.88 87 ILE A CA 1
ATOM 690 C C . ILE A 1 87 ? 7.178 -1.698 -3.800 1.00 97.88 87 ILE A C 1
ATOM 692 O O . ILE A 1 87 ? 6.043 -1.483 -4.221 1.00 97.88 87 ILE A O 1
ATOM 696 N N . GLU A 1 88 ? 7.566 -2.910 -3.398 1.00 97.56 88 GLU A N 1
ATOM 697 C CA . GLU A 1 88 ? 6.689 -4.089 -3.418 1.00 97.56 88 GLU A CA 1
ATOM 698 C C . GLU A 1 88 ? 5.423 -3.868 -2.570 1.00 97.56 88 GLU A C 1
ATOM 700 O O . GLU A 1 88 ? 4.301 -4.006 -3.069 1.00 97.56 88 GLU A O 1
ATOM 705 N N . ARG A 1 89 ? 5.583 -3.394 -1.327 1.00 97.19 89 ARG A N 1
ATOM 706 C CA . ARG A 1 89 ? 4.457 -3.040 -0.446 1.00 97.19 89 ARG A CA 1
ATOM 707 C C . ARG A 1 89 ? 3.578 -1.958 -1.059 1.00 97.19 89 ARG A C 1
ATOM 709 O O . ARG A 1 89 ? 2.354 -2.043 -0.976 1.00 97.19 89 ARG A O 1
ATOM 716 N N . MET A 1 90 ? 4.185 -0.949 -1.682 1.00 97.50 90 MET A N 1
ATOM 717 C CA . MET A 1 90 ? 3.462 0.128 -2.352 1.00 97.50 90 MET A CA 1
ATOM 718 C C . MET A 1 90 ? 2.621 -0.407 -3.517 1.00 97.50 90 MET A C 1
ATOM 720 O O . MET A 1 90 ? 1.482 0.029 -3.680 1.00 97.50 90 MET A O 1
ATOM 724 N N . ILE A 1 91 ? 3.126 -1.379 -4.287 1.00 97.38 91 ILE A N 1
ATOM 725 C CA . ILE A 1 91 ? 2.389 -2.018 -5.391 1.00 97.38 91 ILE A CA 1
ATOM 726 C C . ILE A 1 91 ? 1.128 -2.713 -4.869 1.00 97.38 91 ILE A C 1
ATOM 728 O O . ILE A 1 91 ? 0.045 -2.475 -5.407 1.00 97.38 91 ILE A O 1
ATOM 732 N N . ARG A 1 92 ? 1.227 -3.480 -3.776 1.00 96.94 92 ARG A N 1
ATOM 733 C CA . ARG A 1 92 ? 0.059 -4.127 -3.148 1.00 96.94 92 ARG A CA 1
ATOM 734 C C . ARG A 1 92 ? -0.907 -3.138 -2.492 1.00 96.94 92 ARG A C 1
ATOM 736 O O . ARG A 1 92 ? -2.126 -3.290 -2.610 1.00 96.94 92 ARG A O 1
ATOM 743 N N . ALA A 1 93 ? -0.384 -2.121 -1.808 1.00 97.00 93 ALA A N 1
ATOM 744 C CA . ALA A 1 93 ? -1.186 -1.143 -1.074 1.00 97.00 93 ALA A CA 1
ATOM 745 C C . ALA A 1 93 ? -1.919 -0.158 -1.998 1.00 97.00 93 ALA A C 1
ATOM 747 O O . ALA A 1 93 ? -3.032 0.271 -1.701 1.00 97.00 93 ALA A O 1
ATOM 748 N N . TYR A 1 94 ? -1.338 0.220 -3.135 1.00 97.44 94 TYR A N 1
ATOM 749 C CA . TYR A 1 94 ? -1.926 1.224 -4.032 1.00 97.44 94 TYR A CA 1
ATOM 750 C C . TYR A 1 94 ? -2.749 0.620 -5.170 1.00 97.44 94 TYR A C 1
ATOM 752 O O . TYR A 1 94 ? -3.060 1.307 -6.146 1.00 97.44 94 TYR A O 1
ATOM 760 N N . GLN A 1 95 ? -3.150 -0.645 -5.049 1.00 92.00 95 GLN A N 1
ATOM 761 C CA . GLN A 1 95 ? -4.069 -1.293 -5.977 1.00 92.00 95 GLN A CA 1
ATOM 762 C C . GLN A 1 95 ? -5.523 -1.227 -5.464 1.00 92.00 95 GLN A C 1
ATOM 764 O O . GLN A 1 95 ? -5.785 -1.619 -4.329 1.00 92.00 95 GLN A O 1
ATOM 769 N N . PRO A 1 96 ? -6.504 -0.788 -6.284 1.00 91.19 96 PRO A N 1
ATOM 770 C CA . PRO A 1 96 ? -6.378 -0.340 -7.676 1.00 91.19 96 PRO A CA 1
ATOM 771 C C . PRO A 1 96 ? -6.020 1.148 -7.822 1.00 91.19 96 PRO A C 1
ATOM 773 O O . PRO A 1 96 ? -5.750 1.603 -8.936 1.00 91.19 96 PRO A O 1
ATOM 776 N N . TRP A 1 97 ? -6.054 1.915 -6.732 1.00 95.25 97 TRP A N 1
ATOM 777 C CA . TRP A 1 97 ? -5.811 3.352 -6.73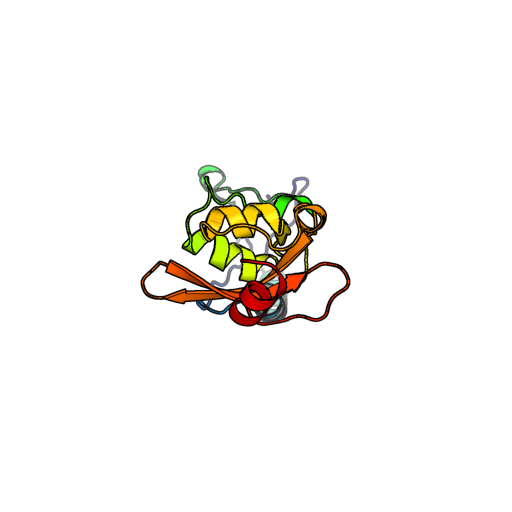7 1.00 95.25 97 TRP A CA 1
ATOM 778 C C . TRP A 1 97 ? -4.815 3.748 -5.639 1.00 95.25 97 TRP A C 1
ATOM 780 O O . TRP A 1 97 ? -4.921 3.234 -4.526 1.00 95.25 97 TRP A O 1
ATOM 790 N N . PRO A 1 98 ? -3.880 4.679 -5.914 1.00 96.31 98 PRO A N 1
ATOM 791 C CA . PRO A 1 98 ? -3.662 5.426 -7.165 1.00 96.31 98 PRO A CA 1
ATOM 792 C C . PRO A 1 98 ? -3.038 4.609 -8.307 1.00 96.31 98 PRO A C 1
ATOM 794 O O . PRO A 1 98 ? -2.906 5.121 -9.427 1.00 96.31 98 PRO A O 1
ATOM 797 N N . GLY A 1 99 ? -2.674 3.357 -8.035 1.00 96.94 99 GLY A N 1
ATOM 798 C CA . GLY A 1 99 ? -1.790 2.548 -8.857 1.00 96.94 99 GLY A CA 1
ATOM 799 C C . GLY A 1 99 ? -0.342 3.015 -8.730 1.00 96.94 99 GLY A C 1
ATOM 800 O O . GLY A 1 99 ? -0.072 4.211 -8.598 1.00 96.94 99 GLY A O 1
ATOM 801 N N . VAL A 1 100 ? 0.591 2.072 -8.818 1.00 98.19 100 VAL A N 1
ATOM 802 C CA . VAL A 1 100 ? 2.024 2.374 -8.834 1.00 98.19 100 VAL A CA 1
ATOM 803 C C . VAL A 1 100 ? 2.500 2.614 -10.257 1.00 98.19 100 VAL A C 1
ATOM 805 O O . VAL A 1 100 ? 2.051 1.964 -11.206 1.00 98.19 100 VAL A O 1
ATOM 808 N N . TRP A 1 101 ? 3.373 3.596 -10.435 1.00 98.12 101 TRP A N 1
ATOM 809 C CA . TRP A 1 101 ? 3.859 3.975 -11.745 1.00 98.12 101 TRP A CA 1
ATOM 810 C C . TRP A 1 101 ? 5.215 4.668 -11.718 1.00 98.12 101 TRP A C 1
ATOM 812 O O . TRP A 1 101 ? 5.613 5.293 -10.746 1.00 98.12 101 TRP A O 1
ATOM 822 N N . THR A 1 102 ? 5.876 4.614 -12.860 1.00 98.19 102 THR A N 1
ATOM 823 C CA . THR A 1 102 ? 7.088 5.358 -13.201 1.00 98.19 102 THR A CA 1
ATOM 824 C C . THR A 1 102 ? 6.962 5.805 -14.661 1.00 98.19 102 THR A C 1
ATOM 826 O O . THR A 1 102 ? 5.898 5.649 -15.278 1.00 98.19 102 THR A O 1
ATOM 829 N N . THR A 1 103 ? 8.000 6.388 -15.238 1.00 98.25 103 THR A N 1
ATOM 830 C CA . THR A 1 103 ? 8.088 6.642 -16.676 1.00 98.25 103 THR A CA 1
ATOM 831 C C . THR A 1 103 ? 8.916 5.563 -17.366 1.00 98.25 103 THR A C 1
ATOM 833 O O . THR A 1 103 ? 9.756 4.904 -16.759 1.00 98.25 103 THR A O 1
ATOM 836 N N . VAL A 1 104 ? 8.695 5.372 -18.665 1.00 98.12 104 VAL A N 1
ATOM 837 C CA . VAL A 1 104 ? 9.509 4.455 -19.479 1.00 98.12 104 VAL A CA 1
ATOM 838 C C . VAL A 1 104 ? 10.988 4.865 -19.479 1.00 98.12 104 VAL A C 1
ATOM 840 O O . VAL A 1 104 ? 11.847 3.996 -19.536 1.00 98.12 104 VAL A O 1
ATOM 843 N N . GLY A 1 105 ? 11.285 6.166 -19.392 1.00 97.88 105 GLY A N 1
ATOM 844 C CA . GLY A 1 105 ? 12.646 6.678 -19.233 1.00 97.88 105 GLY A CA 1
ATOM 845 C C . GLY A 1 105 ? 13.291 6.263 -17.917 1.00 97.88 105 GLY A C 1
ATOM 846 O O . GLY A 1 105 ? 14.338 5.637 -17.948 1.00 97.88 105 GLY A O 1
ATOM 847 N N . GLU A 1 106 ? 12.634 6.548 -16.792 1.00 97.56 106 GLU A N 1
ATOM 848 C CA . GLU A 1 106 ? 13.116 6.142 -15.462 1.00 97.56 106 GLU A CA 1
ATOM 849 C C . GLU A 1 106 ? 13.317 4.622 -15.380 1.00 97.56 106 GLU A C 1
ATOM 851 O O . GLU A 1 106 ? 14.327 4.164 -14.866 1.00 97.56 106 GLU A O 1
ATOM 856 N N . MET A 1 107 ? 12.398 3.830 -15.944 1.00 97.31 107 MET A N 1
ATOM 857 C CA . MET A 1 107 ? 12.552 2.373 -16.008 1.00 97.31 107 MET A CA 1
ATOM 858 C C . MET A 1 107 ? 13.773 1.945 -16.835 1.00 97.31 107 MET A C 1
ATOM 860 O O . MET A 1 107 ? 14.450 0.989 -16.479 1.00 97.31 107 MET A O 1
ATOM 864 N N . ALA A 1 108 ? 14.057 2.626 -17.946 1.00 97.31 108 ALA A N 1
ATOM 865 C CA . ALA A 1 108 ? 15.240 2.338 -18.752 1.00 97.31 108 ALA A CA 1
ATOM 866 C C . ALA A 1 108 ? 16.533 2.672 -17.993 1.00 97.31 108 ALA A C 1
ATOM 868 O O . ALA A 1 108 ? 17.471 1.880 -18.034 1.00 97.31 108 ALA A O 1
ATOM 869 N N . ASP A 1 109 ? 16.539 3.786 -17.255 1.00 96.50 109 ASP A N 1
ATOM 870 C CA . ASP A 1 109 ? 17.659 4.191 -16.402 1.00 96.50 109 ASP A CA 1
ATOM 871 C C . ASP A 1 109 ? 17.901 3.149 -15.288 1.00 96.50 109 ASP A C 1
ATOM 873 O O . ASP A 1 109 ? 19.036 2.733 -15.079 1.00 96.50 109 ASP A O 1
ATOM 877 N N . GLN A 1 110 ? 16.838 2.642 -14.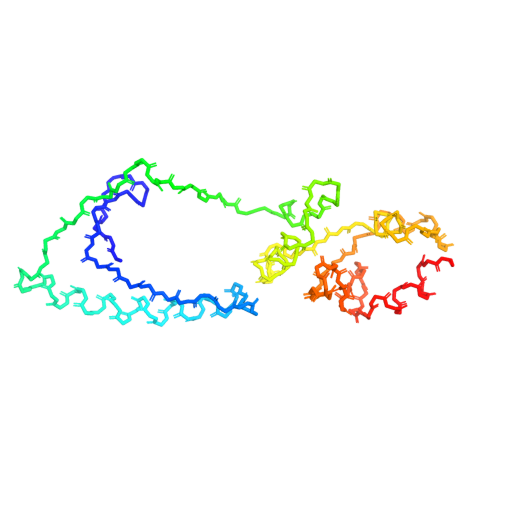646 1.00 95.12 110 GLN A N 1
ATOM 878 C CA . GLN A 1 110 ? 16.924 1.576 -13.630 1.00 95.12 110 GLN A CA 1
ATOM 879 C C . GLN A 1 110 ? 17.409 0.228 -14.174 1.00 95.12 110 GLN A C 1
ATOM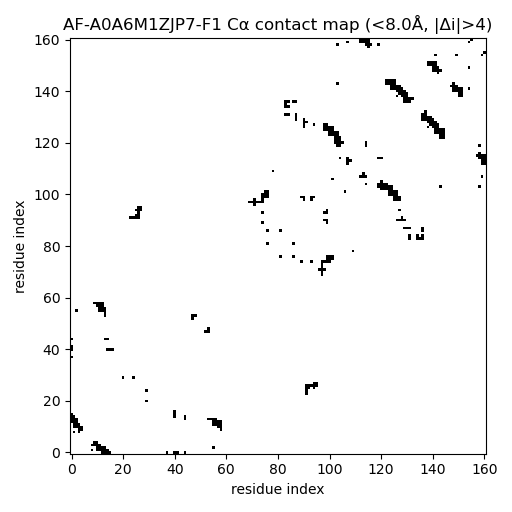 881 O O . GLN A 1 110 ? 17.988 -0.566 -13.439 1.00 95.12 110 GLN A O 1
ATOM 886 N N . LEU A 1 111 ? 17.154 -0.050 -15.452 1.00 94.19 111 LEU A N 1
ATOM 887 C CA . LEU A 1 111 ? 17.595 -1.273 -16.127 1.00 94.19 111 LEU A CA 1
ATOM 888 C C . LEU A 1 111 ? 18.927 -1.097 -16.867 1.00 94.19 111 LEU A C 1
ATOM 890 O O . LEU A 1 111 ? 19.313 -2.000 -17.610 1.00 94.19 111 LEU A O 1
ATOM 894 N N . GLU A 1 112 ? 19.583 0.058 -16.710 1.00 96.06 112 GLU A N 1
ATOM 895 C CA . GLU A 1 112 ? 20.837 0.433 -17.376 1.00 96.06 112 GLU A CA 1
ATOM 896 C C . GLU A 1 112 ? 20.808 0.206 -18.901 1.00 96.06 112 GLU A C 1
ATOM 898 O O . GLU A 1 112 ? 21.784 -0.225 -19.519 1.00 96.06 112 GLU A O 1
ATOM 903 N N . GLN A 1 113 ? 19.667 0.491 -19.534 1.00 96.19 113 GLN A N 1
ATOM 904 C CA . GLN A 1 113 ? 19.438 0.248 -20.959 1.00 96.19 113 GLN A CA 1
ATOM 905 C C . GLN A 1 113 ? 19.022 1.511 -21.708 1.00 96.19 113 GLN A C 1
ATOM 907 O O . GLN A 1 113 ? 18.329 2.389 -21.198 1.00 96.19 113 GLN A O 1
ATOM 912 N N . GLU A 1 114 ? 19.386 1.589 -22.988 1.00 96.31 114 GLU A N 1
ATOM 913 C CA . GLU A 1 114 ? 18.927 2.676 -23.846 1.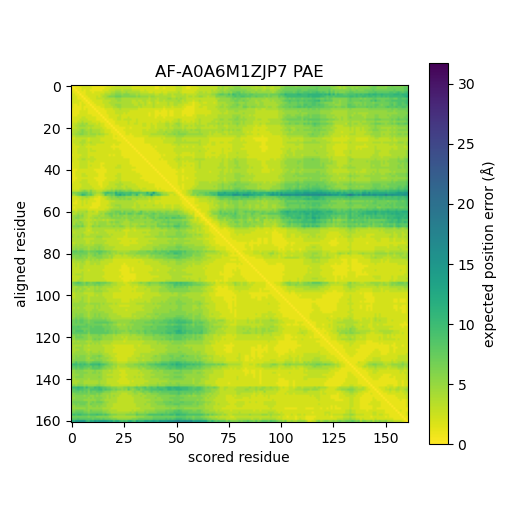00 96.31 114 GLU A CA 1
ATOM 914 C C . GLU A 1 114 ? 17.498 2.448 -24.354 1.00 96.31 114 GLU A C 1
ATOM 916 O O . GLU A 1 114 ? 17.098 1.343 -24.715 1.00 96.31 114 GLU A O 1
ATOM 921 N N . LEU A 1 115 ? 16.740 3.534 -24.516 1.00 97.12 115 LEU A N 1
ATOM 922 C CA . LEU A 1 115 ? 15.445 3.482 -25.191 1.00 97.12 115 LEU A CA 1
ATOM 923 C C . LEU A 1 115 ? 15.599 3.225 -26.696 1.00 97.12 115 LEU A C 1
ATOM 925 O O . LEU A 1 115 ? 16.345 3.928 -27.388 1.00 97.12 115 LEU A O 1
ATOM 929 N N . ARG A 1 116 ? 14.776 2.324 -27.250 1.00 96.25 116 ARG A N 1
ATOM 930 C CA . ARG A 1 116 ? 14.624 2.166 -28.713 1.00 96.25 116 ARG A CA 1
ATOM 931 C C . ARG A 1 116 ? 14.112 3.442 -29.371 1.00 96.25 116 ARG A C 1
ATOM 933 O O . ARG A 1 116 ? 14.559 3.809 -30.454 1.00 96.25 116 ARG A O 1
ATOM 940 N N . ASN A 1 117 ? 13.176 4.128 -28.714 1.00 95.62 117 ASN A N 1
ATOM 941 C CA . ASN A 1 117 ? 12.600 5.383 -29.185 1.00 95.62 117 ASN A CA 1
ATOM 942 C C . ASN A 1 117 ? 12.586 6.425 -28.062 1.00 95.62 117 ASN A C 1
ATOM 944 O O . ASN A 1 117 ? 11.791 6.332 -27.127 1.00 95.62 117 ASN A O 1
ATOM 948 N N . LYS A 1 118 ? 13.412 7.471 -28.193 1.00 94.50 118 LYS A N 1
ATOM 949 C CA . LYS A 1 118 ? 13.507 8.563 -27.207 1.00 94.50 118 LYS A CA 1
ATOM 950 C C . LYS A 1 118 ? 12.177 9.291 -26.973 1.00 94.50 118 LYS A C 1
ATOM 952 O O . LYS A 1 118 ? 11.975 9.830 -25.890 1.00 94.50 118 LYS A O 1
ATOM 957 N N . LYS A 1 119 ? 11.238 9.264 -27.932 1.00 95.12 119 LYS A N 1
ATOM 958 C CA . LYS A 1 119 ? 9.891 9.840 -27.755 1.00 95.12 119 LYS A CA 1
ATOM 959 C C . LYS A 1 119 ? 9.072 9.118 -26.682 1.00 95.12 119 LYS A C 1
ATOM 961 O O . LYS A 1 119 ? 8.117 9.690 -26.175 1.00 95.12 119 LYS A O 1
ATOM 966 N N . HIS A 1 120 ? 9.432 7.882 -26.330 1.00 95.56 120 HIS A N 1
ATOM 967 C CA . HIS A 1 120 ? 8.742 7.124 -25.290 1.00 95.56 120 HIS A CA 1
ATOM 968 C C . HIS A 1 120 ? 9.180 7.508 -23.872 1.00 95.56 120 HIS A C 1
ATOM 970 O O . HIS A 1 120 ? 8.531 7.071 -22.932 1.00 95.56 120 HIS A O 1
ATOM 976 N N . LYS A 1 121 ? 10.225 8.334 -23.698 1.00 96.50 121 LYS A N 1
ATOM 977 C CA . LYS A 1 121 ? 10.827 8.635 -22.387 1.00 96.50 121 LYS A CA 1
ATOM 978 C C . LYS A 1 121 ? 9.808 9.081 -21.331 1.00 96.50 121 LYS A C 1
ATOM 980 O O . LYS A 1 121 ? 9.883 8.632 -20.196 1.00 96.50 121 LYS A O 1
ATOM 985 N N . SER A 1 122 ? 8.850 9.927 -21.705 1.00 96.94 122 SER A N 1
ATOM 986 C CA . SER A 1 122 ? 7.837 10.479 -20.795 1.00 96.94 122 SER A CA 1
ATOM 987 C C . SER A 1 122 ? 6.556 9.647 -20.690 1.00 96.94 122 SER A C 1
ATOM 989 O O . SER A 1 122 ? 5.651 10.030 -19.949 1.00 96.94 122 SER A O 1
ATOM 991 N N . LEU A 1 123 ? 6.441 8.532 -21.422 1.00 97.50 123 LEU A N 1
ATOM 992 C CA . LEU A 1 123 ? 5.256 7.685 -21.333 1.00 97.50 123 LEU A CA 1
ATOM 993 C C . LEU A 1 123 ? 5.167 7.072 -19.941 1.00 97.50 123 LEU A C 1
ATOM 995 O O . LEU A 1 123 ? 6.145 6.537 -19.416 1.00 97.50 123 LEU A O 1
ATOM 999 N N . LYS A 1 124 ? 3.969 7.119 -19.364 1.00 97.56 124 LYS A N 1
ATOM 1000 C CA . LYS A 1 124 ? 3.706 6.512 -18.068 1.00 97.56 124 LYS A CA 1
ATOM 1001 C C . LYS A 1 124 ? 3.723 4.988 -18.190 1.00 97.56 124 LYS A C 1
ATOM 1003 O O . LYS A 1 124 ? 3.036 4.414 -19.036 1.00 97.56 124 LYS A O 1
ATOM 1008 N N . LEU A 1 125 ? 4.475 4.349 -17.304 1.00 98.25 125 LEU A N 1
ATOM 1009 C CA . LEU A 1 125 ? 4.547 2.909 -17.118 1.00 98.25 125 LEU A CA 1
ATOM 1010 C C . LEU A 1 125 ? 3.924 2.575 -15.763 1.00 98.25 125 LEU A C 1
ATOM 1012 O O . LEU A 1 125 ? 4.488 2.886 -14.716 1.00 98.25 125 LEU A O 1
ATOM 1016 N N . LYS A 1 126 ? 2.738 1.971 -15.765 1.00 98.00 126 LYS A N 1
ATOM 1017 C CA . LYS A 1 126 ? 2.149 1.423 -14.541 1.00 98.00 126 LYS A CA 1
ATOM 1018 C C . LYS A 1 126 ? 2.825 0.104 -14.201 1.00 98.00 126 LYS A C 1
ATOM 1020 O O . LYS A 1 126 ? 3.012 -0.728 -15.088 1.00 98.00 126 LYS A O 1
ATOM 1025 N N . ILE A 1 127 ? 3.113 -0.092 -12.926 1.00 97.88 127 ILE A N 1
ATOM 1026 C CA . ILE A 1 127 ? 3.571 -1.361 -12.372 1.00 97.88 127 ILE A CA 1
ATOM 1027 C C . ILE A 1 127 ? 2.347 -2.011 -11.741 1.00 97.88 127 ILE A C 1
ATOM 1029 O O . ILE A 1 127 ? 1.700 -1.408 -10.885 1.00 97.88 127 ILE A O 1
ATOM 1033 N N . LEU A 1 128 ? 1.970 -3.184 -12.240 1.00 96.62 128 LEU A N 1
ATOM 1034 C CA . LEU A 1 128 ? 0.725 -3.839 -11.844 1.00 96.62 128 LEU A CA 1
ATOM 1035 C C . LEU A 1 128 ? 0.963 -4.913 -10.794 1.00 96.62 128 LEU A C 1
ATOM 1037 O O . LEU A 1 128 ? 0.190 -5.013 -9.853 1.00 96.62 128 LEU A O 1
ATOM 1041 N N . THR A 1 129 ? 2.010 -5.711 -10.977 1.00 96.38 129 THR A N 1
ATOM 1042 C CA . THR A 1 129 ? 2.396 -6.778 -10.054 1.00 96.38 129 THR A CA 1
ATOM 1043 C C . THR A 1 129 ? 3.912 -6.900 -10.035 1.00 96.38 129 THR A C 1
ATOM 1045 O O . THR A 1 129 ? 4.567 -6.688 -11.062 1.00 96.38 129 THR A O 1
ATOM 1048 N N . ALA A 1 130 ? 4.445 -7.228 -8.867 1.00 96.69 130 ALA A N 1
ATOM 1049 C CA . ALA A 1 130 ? 5.852 -7.494 -8.630 1.00 96.69 130 ALA A CA 1
ATOM 1050 C C . ALA A 1 130 ? 5.982 -8.462 -7.454 1.00 96.69 130 ALA A C 1
ATOM 1052 O O . ALA A 1 130 ? 5.048 -8.603 -6.661 1.00 96.69 130 ALA A O 1
ATOM 1053 N N . HIS A 1 131 ? 7.157 -9.056 -7.319 1.00 95.81 131 HIS A N 1
ATOM 1054 C CA . HIS A 1 131 ? 7.545 -9.837 -6.157 1.00 95.81 131 HIS A CA 1
ATOM 1055 C C . HIS A 1 131 ? 9.003 -9.549 -5.791 1.00 95.81 131 HIS A C 1
ATOM 1057 O O . HIS A 1 131 ? 9.728 -8.873 -6.523 1.00 95.81 131 HIS A O 1
ATOM 1063 N N . LEU A 1 132 ? 9.424 -10.045 -4.630 1.00 96.31 132 LEU A N 1
ATOM 1064 C CA . LEU A 1 132 ? 10.823 -10.022 -4.225 1.00 96.31 132 LEU A CA 1
ATOM 1065 C C . LEU A 1 132 ? 11.454 -11.382 -4.498 1.00 96.31 132 LEU A C 1
ATOM 1067 O O . LEU A 1 132 ? 10.981 -12.401 -3.999 1.00 96.31 132 LEU A O 1
ATOM 1071 N N . GLU A 1 133 ? 12.560 -11.378 -5.228 1.00 95.94 133 GLU A N 1
ATOM 1072 C CA . GLU A 1 133 ? 13.425 -12.534 -5.417 1.00 95.94 133 GLU A CA 1
ATOM 1073 C C . GLU A 1 133 ? 14.758 -12.248 -4.719 1.00 95.94 133 GLU A C 1
ATOM 1075 O O . GLU A 1 133 ? 15.508 -11.364 -5.121 1.00 95.94 133 GLU A O 1
ATOM 1080 N N . ASN A 1 134 ? 15.037 -12.948 -3.613 1.00 94.00 134 ASN A N 1
ATOM 1081 C CA . ASN A 1 134 ? 16.244 -12.740 -2.796 1.00 94.00 134 ASN A CA 1
ATOM 1082 C C . ASN A 1 134 ? 16.473 -11.267 -2.376 1.00 94.00 134 ASN A C 1
ATOM 1084 O O . ASN A 1 134 ? 17.603 -10.787 -2.344 1.00 94.00 134 ASN A O 1
ATOM 1088 N N . GLY A 1 135 ? 15.392 -10.535 -2.077 1.00 93.25 135 GLY A N 1
ATOM 1089 C CA . GLY A 1 135 ? 15.436 -9.110 -1.710 1.00 93.25 135 GLY A CA 1
ATOM 1090 C C . GLY A 1 135 ? 15.539 -8.142 -2.898 1.00 93.25 135 GLY A C 1
ATOM 1091 O O . GLY A 1 135 ? 15.540 -6.922 -2.707 1.00 93.25 135 GLY A O 1
ATOM 1092 N N . VAL A 1 136 ? 15.586 -8.657 -4.127 1.00 94.56 136 VAL A N 1
ATOM 1093 C CA . VAL A 1 136 ? 15.567 -7.869 -5.362 1.00 94.56 136 VAL A CA 1
ATOM 1094 C C . VAL A 1 136 ? 14.137 -7.766 -5.880 1.00 94.56 136 VAL A C 1
ATOM 1096 O O . VAL A 1 136 ? 13.411 -8.755 -5.913 1.00 94.56 136 VAL A O 1
ATOM 1099 N N . LEU A 1 137 ? 13.715 -6.565 -6.274 1.00 96.44 137 LEU A N 1
ATOM 1100 C CA . LEU A 1 137 ? 12.387 -6.347 -6.840 1.00 96.44 137 LEU A CA 1
ATOM 1101 C C . LEU A 1 137 ? 12.321 -6.869 -8.282 1.00 96.44 137 LEU A C 1
ATOM 1103 O O . LEU A 1 137 ? 12.973 -6.326 -9.172 1.00 96.44 137 LEU A O 1
ATOM 1107 N N . ALA A 1 138 ? 11.476 -7.867 -8.522 1.00 96.38 138 ALA A N 1
ATOM 1108 C CA . ALA A 1 138 ? 11.164 -8.390 -9.844 1.00 96.38 138 ALA A CA 1
ATOM 1109 C C . ALA A 1 138 ? 9.777 -7.902 -10.284 1.00 96.38 138 ALA A C 1
ATOM 1111 O O . ALA A 1 138 ? 8.774 -8.157 -9.616 1.00 96.38 138 ALA A O 1
ATOM 1112 N N . LEU A 1 139 ? 9.699 -7.180 -11.408 1.00 97.06 139 LEU A N 1
ATOM 1113 C CA . LEU A 1 139 ? 8.417 -6.714 -11.948 1.00 97.06 139 LEU A CA 1
ATOM 1114 C C . LEU A 1 139 ? 7.815 -7.766 -12.877 1.00 97.06 139 LEU A C 1
ATOM 1116 O O . LEU A 1 139 ? 8.373 -8.073 -13.930 1.00 97.06 139 LEU A O 1
ATOM 1120 N N . ASP A 1 140 ? 6.629 -8.256 -12.534 1.00 96.62 140 ASP A N 1
ATOM 1121 C CA . ASP A 1 140 ? 5.971 -9.320 -13.293 1.00 96.62 140 ASP A CA 1
ATOM 1122 C C . ASP A 1 140 ? 5.157 -8.761 -14.456 1.00 96.62 140 ASP A C 1
ATOM 1124 O O . ASP A 1 140 ? 5.231 -9.245 -15.590 1.00 96.62 140 ASP A O 1
ATOM 1128 N N . ARG A 1 141 ? 4.350 -7.727 -14.179 1.00 97.88 141 ARG A N 1
ATOM 1129 C CA . ARG A 1 141 ? 3.455 -7.118 -15.166 1.00 97.88 141 ARG A CA 1
ATOM 1130 C C . ARG A 1 141 ? 3.498 -5.608 -15.097 1.00 97.88 141 ARG A C 1
ATOM 1132 O O . ARG A 1 141 ? 3.298 -4.996 -14.048 1.00 97.88 141 ARG A O 1
ATOM 1139 N N . VAL A 1 142 ? 3.647 -5.012 -16.270 1.00 98.00 142 VAL A N 1
ATOM 1140 C CA . VAL A 1 142 ? 3.675 -3.568 -16.466 1.00 98.00 142 VAL A CA 1
ATOM 1141 C C . VAL A 1 142 ? 2.704 -3.159 -17.567 1.00 98.00 142 VAL A C 1
ATOM 1143 O O . VAL A 1 142 ? 2.292 -3.964 -18.405 1.00 98.00 142 VAL A O 1
ATOM 1146 N N . GLN A 1 143 ? 2.305 -1.893 -17.576 1.00 98.06 143 GLN A N 1
ATOM 1147 C CA . GLN A 1 143 ? 1.413 -1.349 -18.592 1.00 98.06 143 GLN A CA 1
ATOM 1148 C C . GLN A 1 143 ? 1.851 0.055 -18.989 1.00 98.06 143 GLN A C 1
ATOM 1150 O O . GLN A 1 143 ? 1.730 1.002 -18.212 1.00 98.06 143 GLN A O 1
ATOM 1155 N N . VAL A 1 144 ? 2.297 0.197 -20.235 1.00 97.69 144 VAL A N 1
ATOM 1156 C CA . VAL A 1 144 ? 2.500 1.510 -20.852 1.00 97.69 144 VAL A CA 1
ATOM 1157 C C . VAL A 1 144 ? 1.139 2.156 -21.111 1.00 97.69 144 VAL A C 1
ATOM 1159 O O . VAL A 1 144 ? 0.178 1.485 -21.501 1.00 97.69 144 VAL A O 1
ATOM 1162 N N . GLU A 1 145 ? 1.042 3.461 -20.887 1.00 93.81 145 GLU A N 1
ATOM 1163 C CA . GLU A 1 145 ? -0.175 4.235 -21.116 1.00 93.81 145 GLU A CA 1
ATOM 1164 C C . GLU A 1 145 ? -0.768 4.003 -22.517 1.00 93.81 145 GLU A C 1
ATOM 1166 O O . GLU A 1 145 ? -0.070 4.009 -23.532 1.00 93.81 145 GLU A O 1
ATOM 1171 N N . GLY A 1 146 ? -2.077 3.738 -22.565 1.00 92.88 146 GLY A N 1
ATOM 1172 C CA . GLY A 1 146 ? -2.798 3.428 -23.803 1.00 92.88 146 GLY A CA 1
ATOM 1173 C C . GLY A 1 146 ? -2.541 2.029 -24.384 1.00 92.88 146 GLY A C 1
ATOM 1174 O O . GLY A 1 146 ? -3.027 1.737 -25.478 1.00 92.88 146 GLY A O 1
ATOM 1175 N N . LYS A 1 147 ? -1.795 1.151 -23.698 1.00 96.50 147 LYS A N 1
ATOM 1176 C CA . LYS A 1 147 ? -1.503 -0.224 -24.144 1.00 96.50 147 LYS A CA 1
ATOM 1177 C C . LYS A 1 147 ? -2.094 -1.277 -23.208 1.00 96.50 147 LYS A C 1
ATOM 1179 O O . LYS A 1 147 ? -2.554 -0.981 -22.105 1.00 96.50 147 LYS A O 1
ATOM 1184 N N . LYS A 1 148 ? -2.101 -2.531 -23.668 1.00 97.31 148 LYS A N 1
ATOM 1185 C CA . LYS A 1 148 ? -2.456 -3.685 -22.832 1.00 97.31 148 LYS A CA 1
ATOM 1186 C C . LYS A 1 148 ? -1.312 -3.993 -21.850 1.00 97.31 148 LYS A C 1
ATOM 1188 O O . LYS A 1 148 ? -0.159 -3.746 -22.199 1.00 97.31 148 LYS A O 1
ATOM 1193 N N . PRO A 1 149 ? -1.609 -4.531 -20.655 1.00 97.88 149 PRO A N 1
ATOM 1194 C CA . PRO A 1 149 ? -0.585 -5.047 -19.753 1.00 97.88 149 PRO A CA 1
ATOM 1195 C C . PRO A 1 149 ? 0.264 -6.153 -20.391 1.00 97.88 149 PRO A C 1
ATOM 1197 O O . PRO A 1 149 ? -0.291 -7.056 -21.019 1.00 97.88 149 PRO A O 1
ATOM 1200 N N . ILE A 1 150 ? 1.574 -6.107 -20.172 1.00 98.19 150 ILE A N 1
ATOM 1201 C CA . ILE A 1 150 ? 2.580 -7.043 -20.698 1.00 98.19 150 ILE A CA 1
ATOM 1202 C C . ILE A 1 150 ? 3.577 -7.436 -19.598 1.00 98.19 150 ILE A C 1
ATOM 1204 O O . ILE A 1 150 ? 3.583 -6.828 -18.527 1.00 98.19 150 ILE A O 1
ATOM 1208 N N . SER A 1 151 ? 4.400 -8.456 -19.851 1.00 98.06 151 SER A N 1
ATOM 1209 C CA . SER A 1 151 ? 5.521 -8.812 -18.971 1.00 98.06 151 SER A CA 1
ATOM 1210 C C . SER A 1 151 ? 6.638 -7.762 -19.041 1.00 98.06 151 SER A C 1
ATOM 1212 O O . SER A 1 151 ? 6.748 -7.043 -20.041 1.00 98.06 151 SER A O 1
ATOM 1214 N N . LEU A 1 152 ? 7.503 -7.686 -18.020 1.00 96.06 152 LEU A N 1
ATOM 1215 C CA . LEU A 1 152 ? 8.695 -6.827 -18.090 1.00 96.06 152 LEU A CA 1
ATOM 1216 C C . LEU A 1 152 ? 9.630 -7.245 -19.241 1.00 96.06 152 LEU A C 1
ATOM 1218 O O . LEU A 1 152 ? 10.209 -6.395 -19.914 1.00 96.06 152 LEU A O 1
ATOM 1222 N N . ILE A 1 153 ? 9.711 -8.547 -19.529 1.00 96.06 153 ILE A N 1
ATOM 1223 C CA . ILE A 1 153 ? 10.509 -9.093 -20.636 1.00 96.06 153 ILE A CA 1
ATOM 1224 C C . ILE A 1 153 ? 10.010 -8.560 -21.986 1.00 96.06 153 ILE A C 1
ATOM 1226 O O . ILE A 1 153 ? 10.799 -8.103 -22.815 1.00 96.06 153 ILE A O 1
ATOM 1230 N N . ASP A 1 154 ? 8.698 -8.592 -22.225 1.00 97.69 154 ASP A N 1
ATOM 1231 C CA . ASP A 1 154 ? 8.125 -8.099 -23.482 1.00 97.69 154 ASP A CA 1
ATOM 1232 C C . ASP A 1 154 ? 8.170 -6.571 -23.574 1.00 97.69 154 ASP A C 1
ATOM 1234 O O . ASP A 1 154 ? 8.342 -6.023 -24.666 1.00 97.69 154 ASP A O 1
ATOM 1238 N N . PHE A 1 155 ? 8.086 -5.876 -22.434 1.00 97.62 155 PHE A N 1
ATOM 1239 C CA . PHE A 1 155 ? 8.388 -4.450 -22.365 1.00 97.62 155 PHE A CA 1
ATOM 1240 C C . PHE A 1 155 ? 9.824 -4.171 -22.833 1.00 97.62 155 PHE A C 1
ATOM 1242 O O . PHE A 1 155 ? 10.013 -3.322 -23.706 1.00 97.62 155 PHE A O 1
ATOM 1249 N N . GLY A 1 156 ? 10.810 -4.932 -22.348 1.00 96.12 156 GLY A N 1
ATOM 1250 C CA . GLY A 1 156 ? 12.205 -4.827 -22.779 1.00 96.12 156 GLY A CA 1
ATOM 1251 C C . GLY A 1 156 ? 12.356 -4.959 -24.296 1.00 96.12 156 GLY A C 1
ATOM 1252 O O . GLY A 1 156 ? 12.854 -4.044 -24.949 1.00 96.12 156 GLY A O 1
ATOM 1253 N N . LYS A 1 157 ? 11.801 -6.024 -24.891 1.00 96.06 157 LYS A N 1
ATOM 1254 C CA . LYS A 1 157 ? 11.839 -6.250 -26.352 1.00 96.06 157 LYS A CA 1
ATOM 1255 C C . LYS A 1 157 ? 11.241 -5.092 -27.161 1.00 96.06 157 LYS A C 1
ATOM 1257 O O . LYS A 1 157 ? 11.715 -4.800 -28.257 1.00 96.06 157 LYS A O 1
ATOM 1262 N N . GLY A 1 158 ? 10.185 -4.455 -26.654 1.00 94.31 158 GLY A N 1
ATOM 1263 C CA . GLY A 1 158 ? 9.471 -3.391 -27.363 1.00 94.31 158 GLY A CA 1
ATOM 1264 C C . GLY A 1 158 ? 10.049 -1.985 -27.172 1.00 94.31 158 GLY A C 1
ATOM 1265 O O . GLY A 1 158 ? 9.923 -1.149 -28.069 1.00 94.31 158 GLY A O 1
ATOM 1266 N N . TYR A 1 159 ? 10.661 -1.704 -26.019 1.00 95.62 159 TYR A N 1
ATOM 1267 C CA . TYR A 1 159 ? 10.983 -0.337 -25.592 1.00 95.62 159 TYR A CA 1
ATOM 1268 C C . TYR A 1 159 ? 12.473 -0.098 -25.309 1.00 95.62 159 TYR A C 1
ATOM 1270 O O . TYR A 1 159 ? 12.911 1.048 -25.453 1.00 95.62 159 TYR A O 1
ATOM 1278 N N . LEU A 1 160 ? 13.249 -1.139 -24.990 1.00 95.88 160 LEU A N 1
ATOM 1279 C CA . LEU A 1 160 ? 14.673 -1.071 -24.625 1.00 95.88 160 LEU A CA 1
ATOM 1280 C C . LEU A 1 160 ? 15.557 -1.703 -25.709 1.00 95.88 160 LEU A C 1
ATOM 1282 O O . LEU A 1 160 ? 15.103 -2.609 -26.416 1.00 95.88 160 LEU A O 1
ATOM 1286 N N . LYS A 1 161 ? 16.765 -1.173 -25.915 1.00 91.19 161 LYS A N 1
ATOM 1287 C CA . LYS A 1 161 ? 17.680 -1.605 -26.981 1.00 91.19 161 LYS A CA 1
ATOM 1288 C C . LYS A 1 161 ? 18.361 -2.926 -26.683 1.00 91.19 161 LYS A C 1
ATOM 1290 O O . LYS A 1 161 ? 18.966 -3.038 -25.604 1.00 91.19 161 LYS A O 1
#

Sequence (161 aa):
IILIDEKMDHGPILAQKEIPISPEETTLTLTAKLAYFGGDLLVETIQSWLKDGITPQPQDHEKTTYTKLIKKKDGHVDWDRMGNENIERMIRAYQPWPGVWTTVGEMADQLEQELRNKKHKSLKLKILTAHLENGVLALDRVQVEGKKPISLIDFGKGYLK

Nearest PDB structures (foldseek):
  3r8x-assembly1_A  TM=8.241E-01  e=3.214E-09  Yersinia pestis
  1fmt-assembly2_B  TM=7.960E-01  e=1.500E-09  Escherichia coli
  3q0i-assembly1_A  TM=7.943E-01  e=3.016E-09  Vibrio cholerae
  5uai-assembly1_A  TM=7.847E-01  e=1.408E-09  Pseudomonas aeruginosa PAO1
  2bln-assembly2_B  TM=7.937E-01  e=1.451E-07  Escherichia coli

Secondary structure (DSSP, 8-state):
-B---SSTT-SPBS-----PPPTT--HHHHHHHHHHHHHHHHHHHHHHHTTT----B---GGG--------GGGGB--TTT--HHHHHHHHHHTTTTT-EEEEHHHHHHHTT--BS-GGGTT-EEEEEEEEEETTEEEEEEEEETTS--EEHHHHHHHHB-

pLDDT: mean 95.78, std 2.25, range [87.0, 98.25]

Radius of gyration: 21.53 Å; Cα contacts (8 Å, |Δi|>4): 219; chains: 1; bounding box: 47×29×60 Å

Mean predicted aligned error: 3.88 Å

Solvent-accessible surface area (backbone atoms only — not comparable to full-atom values): 9428 Å² total; per-residue (Å²): 85,63,46,87,56,100,53,85,95,53,35,29,38,64,50,86,84,89,76,89,79,58,96,82,54,27,42,60,58,47,48,56,51,48,52,52,56,50,51,55,50,48,56,57,48,54,62,34,50,79,66,76,68,59,77,70,38,76,63,67,72,90,74,64,80,86,88,72,89,82,48,68,71,72,24,49,67,52,76,91,81,49,53,46,68,57,51,48,50,43,37,32,53,20,38,84,59,62,29,26,30,44,30,46,36,59,53,26,61,76,65,76,41,53,60,66,49,74,87,46,34,79,41,46,27,32,47,70,44,60,49,69,58,95,74,41,66,43,63,54,30,31,26,47,71,98,54,73,75,40,40,47,67,58,46,38,74,74,44,38,103

Foldseek 3Di:
DFDDDPDDPFGFDFDDDDDDADPQAAQVNVVVVCVVVVVVRVVVSVVCVVVVNTDTHGDDPVPDDDDDPDDLVVLEDPPVPDFLSRNQNSLRHQPPPPFHKYALQVVCVVVVFDWPDPVRRGWIKTQNHWDDDVRDIAGQWIDTPPGDIDGVVVVCVVTTD